Protein AF-A0A2W1AZE5-F1 (afdb_monomer)

Nearest PDB structures (foldseek):
  6ama-assembly1_B  TM=8.231E-01  e=5.735E-02  Streptomyces venezuelae
  4j2n-assembly1_A  TM=8.055E-01  e=1.053E-01  Pukovnikvirus pukovnik
  6ama-assembly1_A  TM=6.759E-01  e=4.497E-02  Streptomyces venezuelae
  2zhh-assembly1_A-2  TM=5.860E-01  e=6.476E-02  Escherichia coli K-12
  5i44-assembly4_I-2  TM=5.926E-01  e=9.328E-02  Bacillus subtilis subsp. subtilis str. 168

Structure (mmCIF, N/CA/C/O backbone):
data_AF-A0A2W1AZE5-F1
#
_entry.id   AF-A0A2W1AZE5-F1
#
loop_
_atom_site.group_PDB
_atom_site.id
_atom_site.type_symbol
_atom_site.label_atom_id
_atom_site.label_alt_id
_atom_site.label_comp_id
_atom_site.label_asym_id
_atom_site.label_entity_id
_atom_site.label_seq_id
_atom_site.pdbx_PDB_ins_code
_atom_site.Cartn_x
_atom_site.Cartn_y
_atom_site.Cartn_z
_atom_site.occupancy
_atom_site.B_iso_or_equiv
_atom_site.auth_seq_id
_atom_site.auth_comp_id
_atom_site.auth_asym_id
_atom_site.auth_atom_id
_atom_site.pdbx_PDB_model_num
ATOM 1 N N . MET A 1 1 ? -14.858 21.817 4.971 1.00 37.47 1 MET A N 1
ATOM 2 C CA . MET A 1 1 ? -14.541 20.404 4.684 1.00 37.47 1 MET A CA 1
ATOM 3 C C . MET A 1 1 ? -13.023 20.280 4.729 1.00 37.47 1 MET A C 1
ATOM 5 O O . MET A 1 1 ? -12.360 20.715 3.795 1.00 37.47 1 MET A O 1
ATOM 9 N N . MET A 1 2 ? -12.473 19.898 5.883 1.00 31.34 2 MET A N 1
ATOM 10 C CA . MET A 1 2 ? -11.023 19.866 6.124 1.00 31.34 2 MET A CA 1
ATOM 11 C C . MET A 1 2 ? -10.438 18.620 5.453 1.00 31.34 2 MET A C 1
ATOM 13 O O . MET A 1 2 ? -10.858 17.510 5.756 1.00 31.34 2 MET A O 1
ATOM 17 N N . ARG A 1 3 ? -9.512 18.811 4.508 1.00 40.53 3 ARG A N 1
ATOM 18 C CA . ARG A 1 3 ? -8.717 17.725 3.924 1.00 40.53 3 ARG A CA 1
ATOM 19 C C . ARG A 1 3 ? -7.562 17.445 4.881 1.00 40.53 3 ARG A C 1
ATOM 21 O O . ARG A 1 3 ? -6.666 18.274 4.989 1.00 40.53 3 ARG A O 1
ATOM 28 N N . ILE A 1 4 ? -7.641 16.327 5.589 1.00 44.69 4 ILE A N 1
ATOM 29 C CA . ILE A 1 4 ? -6.611 15.848 6.515 1.00 44.69 4 ILE A CA 1
ATOM 30 C C . ILE A 1 4 ? -5.375 15.459 5.689 1.00 44.69 4 ILE A C 1
ATOM 32 O O . ILE A 1 4 ? -5.495 14.778 4.668 1.00 44.69 4 ILE A O 1
ATOM 36 N N . SER A 1 5 ? -4.203 15.969 6.061 1.00 41.78 5 SER A N 1
ATOM 37 C CA . SER A 1 5 ? -2.951 15.811 5.316 1.00 41.78 5 SER A CA 1
ATOM 38 C C . SER A 1 5 ? -2.136 14.611 5.806 1.00 41.78 5 SER A C 1
ATOM 40 O O . SER A 1 5 ? -2.330 14.135 6.919 1.00 41.78 5 SER A O 1
ATOM 42 N N . ALA A 1 6 ? -1.165 14.152 5.002 1.00 45.78 6 ALA A N 1
ATOM 43 C CA . ALA A 1 6 ? -0.244 13.067 5.363 1.00 45.78 6 ALA A CA 1
ATOM 44 C C . ALA A 1 6 ? 0.491 13.288 6.711 1.00 45.78 6 ALA A C 1
ATOM 46 O O . ALA A 1 6 ? 0.887 12.322 7.357 1.00 45.78 6 ALA A O 1
ATOM 47 N N . ALA A 1 7 ? 0.654 14.548 7.127 1.00 42.38 7 ALA A N 1
ATOM 48 C CA . ALA A 1 7 ? 1.315 14.941 8.369 1.00 42.38 7 ALA A CA 1
ATOM 49 C C . ALA A 1 7 ? 0.388 14.890 9.600 1.00 42.38 7 ALA A C 1
ATOM 51 O O . ALA A 1 7 ? 0.869 14.732 10.717 1.00 42.38 7 ALA A O 1
ATOM 52 N N . ASP A 1 8 ? -0.934 14.948 9.413 1.00 44.53 8 ASP A N 1
ATOM 53 C CA . ASP A 1 8 ? -1.905 14.833 10.511 1.00 44.53 8 ASP A CA 1
ATOM 54 C C . ASP A 1 8 ? -2.044 13.375 11.012 1.00 44.53 8 ASP A C 1
ATOM 56 O O . ASP A 1 8 ? -2.606 13.132 12.079 1.00 44.53 8 ASP A O 1
ATOM 60 N N . PHE A 1 9 ? -1.492 12.396 10.275 1.00 53.16 9 PHE A N 1
ATOM 61 C CA . PHE A 1 9 ? -1.461 10.978 10.672 1.00 53.16 9 PHE A CA 1
ATOM 62 C C . PHE A 1 9 ? -0.422 10.653 11.743 1.00 53.16 9 PHE A C 1
ATOM 64 O O . PHE A 1 9 ? -0.518 9.587 12.347 1.00 53.16 9 PHE A O 1
ATOM 71 N N . GLU A 1 10 ? 0.556 11.529 11.987 1.00 48.69 10 GLU A N 1
ATOM 72 C CA . GLU A 1 10 ? 1.660 11.239 12.910 1.00 48.69 10 GLU A CA 1
ATOM 73 C C . GLU A 1 10 ? 1.397 11.678 14.365 1.00 48.69 10 GLU A C 1
ATOM 75 O O . GLU A 1 10 ? 2.219 11.387 15.230 1.00 48.69 10 GLU A O 1
ATOM 80 N N . MET A 1 11 ? 0.273 12.345 14.687 1.00 44.22 11 MET A N 1
ATOM 81 C CA . MET A 1 11 ? 0.114 13.014 15.998 1.00 44.22 11 MET A CA 1
ATOM 82 C C . MET A 1 11 ? -1.267 12.911 16.697 1.00 44.22 11 MET A C 1
ATOM 84 O O . MET A 1 11 ? -1.521 13.682 17.621 1.00 44.22 11 MET A O 1
ATOM 88 N N . GLY A 1 12 ? -2.158 11.967 16.347 1.00 56.84 12 GLY A N 1
ATOM 89 C CA . GLY A 1 12 ? -3.463 11.829 17.036 1.00 56.84 12 GLY A CA 1
ATOM 90 C C . GLY A 1 12 ? -4.153 10.458 16.937 1.00 56.84 12 GLY A C 1
ATOM 91 O O . GLY A 1 12 ? -3.625 9.529 16.331 1.00 56.84 12 GLY A O 1
ATOM 92 N N . ASN A 1 13 ? -5.362 10.345 17.508 1.00 59.66 13 ASN A N 1
ATOM 93 C CA . ASN A 1 13 ? -6.150 9.103 17.686 1.00 59.66 13 ASN A CA 1
ATOM 94 C C . ASN A 1 13 ? -6.390 8.311 16.380 1.00 59.66 13 ASN A C 1
ATOM 96 O O . ASN A 1 13 ? -6.516 7.089 16.393 1.00 59.66 13 ASN A O 1
ATOM 100 N N . VAL A 1 14 ? -6.388 8.990 15.228 1.00 65.38 14 VAL A N 1
ATOM 101 C CA . VAL A 1 14 ? -6.533 8.387 13.888 1.00 65.38 14 VAL A CA 1
ATOM 102 C C . VAL A 1 14 ? -5.310 7.544 13.491 1.00 65.38 14 VAL A C 1
ATOM 104 O O . VAL A 1 14 ? -5.453 6.527 12.813 1.00 65.38 14 VAL A O 1
ATOM 107 N N . GLY A 1 15 ? -4.108 7.928 13.933 1.00 70.75 15 GLY A N 1
ATOM 108 C CA . GLY A 1 15 ? -2.870 7.207 13.628 1.00 70.75 15 GLY A CA 1
ATOM 109 C C . GLY A 1 15 ? -2.859 5.792 14.211 1.00 70.75 15 GLY A C 1
ATOM 110 O O . GLY A 1 15 ? -2.538 4.838 13.502 1.00 70.75 15 GLY A O 1
ATOM 111 N N . TRP A 1 16 ? -3.301 5.645 15.463 1.00 76.75 16 TRP A N 1
ATOM 112 C CA . TRP A 1 16 ? -3.366 4.360 16.168 1.00 76.75 16 TRP A CA 1
ATOM 113 C C . TRP A 1 16 ? -4.348 3.384 15.520 1.00 76.75 16 TRP A C 1
ATOM 115 O O . TRP A 1 16 ? -4.008 2.227 15.283 1.00 76.75 16 TRP A O 1
ATOM 125 N N . VAL A 1 17 ? -5.540 3.861 15.153 1.00 81.75 17 VAL A N 1
ATOM 126 C CA . VAL A 1 17 ? -6.561 3.033 14.492 1.00 81.75 17 VAL A CA 1
ATOM 127 C C . VAL A 1 17 ? -6.097 2.586 13.100 1.00 81.75 17 VAL A C 1
ATOM 129 O O . VAL A 1 17 ? -6.278 1.428 12.725 1.00 81.75 17 VAL A O 1
ATOM 132 N N . HIS A 1 18 ? -5.441 3.471 12.339 1.00 80.25 18 HIS A N 1
ATOM 133 C CA . HIS A 1 18 ? -4.839 3.107 11.053 1.00 80.25 18 HIS A CA 1
ATOM 134 C C . HIS A 1 18 ? -3.751 2.052 11.207 1.00 80.25 18 HIS A C 1
ATOM 136 O O . HIS 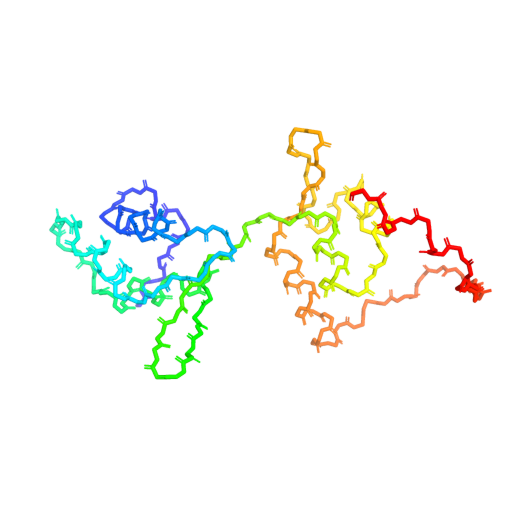A 1 18 ? -3.693 1.115 10.411 1.00 80.25 18 HIS A O 1
ATOM 142 N N . GLN A 1 19 ? -2.877 2.220 12.198 1.00 80.06 19 GLN A N 1
ATOM 143 C CA . GLN A 1 19 ? -1.798 1.280 12.446 1.00 80.06 19 GLN A CA 1
ATOM 144 C C . GLN A 1 19 ? -2.352 -0.096 12.821 1.00 80.06 19 GLN A C 1
ATOM 146 O O . GLN A 1 19 ? -1.963 -1.073 12.189 1.00 80.06 19 GLN A O 1
ATOM 151 N N . ALA A 1 20 ? -3.324 -0.160 13.734 1.00 83.81 20 ALA A N 1
ATOM 152 C CA . ALA A 1 20 ? -3.972 -1.410 14.126 1.00 83.81 20 ALA A CA 1
ATOM 153 C C . ALA A 1 20 ? -4.570 -2.163 12.923 1.00 83.81 20 ALA A C 1
ATOM 155 O O . ALA A 1 20 ? -4.367 -3.364 12.773 1.00 83.81 20 ALA A O 1
ATOM 156 N N . ILE A 1 21 ? -5.246 -1.457 12.009 1.00 85.75 21 ILE A N 1
ATOM 157 C CA . ILE A 1 21 ? -5.776 -2.060 10.776 1.00 85.75 21 ILE A CA 1
ATOM 158 C C . ILE A 1 21 ? -4.648 -2.524 9.842 1.00 85.75 21 ILE A C 1
ATOM 160 O O . ILE A 1 21 ? -4.696 -3.633 9.316 1.00 85.75 21 ILE A O 1
ATOM 164 N N . LEU A 1 22 ? -3.623 -1.697 9.615 1.00 82.81 22 LEU A N 1
ATOM 165 C CA . LEU A 1 22 ? -2.532 -2.015 8.685 1.00 82.81 22 LEU A CA 1
ATOM 166 C C . LEU A 1 22 ? -1.599 -3.124 9.184 1.00 82.81 22 LEU A C 1
ATOM 168 O O . LEU A 1 22 ? -0.916 -3.736 8.361 1.00 82.81 22 LEU A O 1
ATOM 172 N N . GLU A 1 23 ? -1.540 -3.362 10.493 1.00 84.56 23 GLU A N 1
ATOM 173 C CA . GLU A 1 23 ? -0.804 -4.476 11.099 1.00 84.56 23 GLU A CA 1
ATOM 174 C C . GLU A 1 23 ? -1.492 -5.822 10.858 1.00 84.56 23 GLU A C 1
ATOM 176 O O . GLU A 1 23 ? -0.808 -6.831 10.696 1.00 84.56 23 GLU A O 1
ATOM 181 N N . VAL A 1 24 ? -2.825 -5.832 10.771 1.00 84.38 24 VAL A N 1
ATOM 182 C CA . VAL A 1 24 ? -3.602 -7.054 10.521 1.00 84.38 24 VAL A CA 1
ATOM 183 C C . VAL A 1 24 ? -3.652 -7.416 9.037 1.00 84.38 24 VAL A C 1
ATOM 185 O O . VAL A 1 24 ? -3.881 -8.575 8.720 1.00 84.38 24 VAL A O 1
ATOM 188 N N . VAL A 1 25 ? -3.377 -6.479 8.118 1.00 80.44 25 VAL A N 1
ATOM 189 C CA . VAL A 1 25 ? -3.303 -6.770 6.674 1.00 80.44 25 VAL A CA 1
ATOM 190 C C . VAL A 1 25 ? -1.855 -7.025 6.246 1.00 80.44 25 VAL A C 1
ATOM 192 O O . VAL A 1 25 ? -1.097 -6.056 6.083 1.00 80.44 25 VAL A O 1
ATOM 195 N N . PRO A 1 26 ? -1.454 -8.287 5.992 1.00 73.38 26 PRO A N 1
ATOM 196 C CA . PRO A 1 26 ? -0.126 -8.579 5.479 1.00 73.38 26 PRO A CA 1
ATOM 197 C C . PRO A 1 26 ? 0.052 -7.960 4.091 1.00 73.38 26 PRO A C 1
ATOM 199 O O . PRO A 1 26 ? -0.904 -7.746 3.336 1.00 73.38 26 PRO A O 1
ATOM 202 N N . GLU A 1 27 ? 1.298 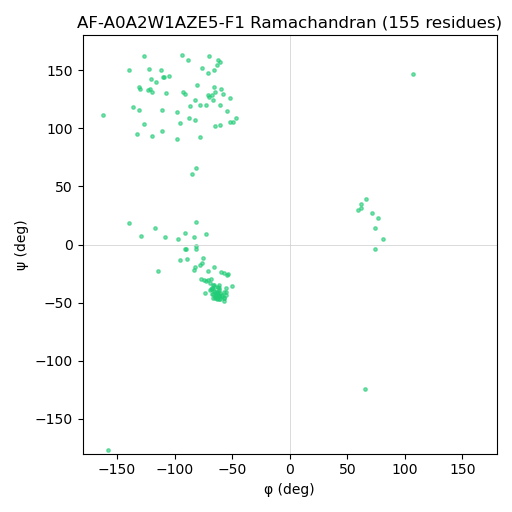-7.682 3.714 1.00 66.12 27 GLU A N 1
ATOM 203 C CA . GLU A 1 27 ? 1.579 -7.361 2.317 1.00 66.12 27 GLU A CA 1
ATOM 204 C C . GLU A 1 27 ? 1.290 -8.596 1.448 1.00 66.12 27 GLU A C 1
ATOM 206 O O . GLU A 1 27 ? 1.760 -9.686 1.746 1.00 66.12 27 GLU A O 1
ATOM 211 N N . GLU A 1 28 ? 0.537 -8.410 0.358 1.00 63.75 28 GLU A N 1
ATOM 212 C CA . GLU A 1 28 ? 0.169 -9.448 -0.632 1.00 63.75 28 GLU A CA 1
ATOM 213 C C . GLU A 1 28 ? -0.877 -10.485 -0.221 1.00 63.75 28 GLU A C 1
ATOM 215 O O . GLU A 1 28 ? -1.309 -11.257 -1.079 1.00 63.75 28 GLU A O 1
ATOM 220 N N . GLU A 1 29 ? -1.351 -10.466 1.019 1.00 76.62 29 GLU A N 1
ATOM 221 C CA . GLU A 1 29 ? -2.422 -11.355 1.462 1.00 76.62 29 GLU A CA 1
ATOM 222 C C . GLU A 1 29 ? -3.743 -10.597 1.596 1.00 76.62 29 GLU A C 1
ATOM 224 O O . GLU A 1 29 ? -3.788 -9.404 1.907 1.00 76.62 29 GLU A O 1
ATOM 229 N N . ALA A 1 30 ? -4.830 -11.296 1.279 1.00 82.31 30 ALA A N 1
ATOM 230 C CA . ALA A 1 30 ? -6.176 -10.769 1.399 1.00 82.31 30 ALA A CA 1
ATOM 231 C C . ALA A 1 30 ? -6.729 -11.111 2.781 1.00 82.31 30 ALA A C 1
ATOM 233 O O . ALA A 1 30 ? -6.720 -12.275 3.173 1.00 82.31 30 ALA A O 1
ATOM 234 N N . VAL A 1 31 ? -7.251 -10.103 3.469 1.00 88.38 31 VAL A N 1
ATOM 235 C CA . VAL A 1 31 ? -7.839 -10.228 4.806 1.00 88.38 31 VAL A CA 1
ATOM 236 C C . VAL A 1 31 ? -9.320 -9.886 4.747 1.00 88.38 31 VAL A C 1
ATOM 238 O O . VAL A 1 31 ? -9.716 -8.977 4.015 1.00 88.38 31 VAL A O 1
ATOM 241 N N . ASP A 1 32 ? -10.147 -10.630 5.477 1.00 90.25 32 ASP A N 1
ATOM 242 C CA . ASP A 1 32 ? -11.591 -10.386 5.530 1.00 90.25 32 ASP A CA 1
ATOM 243 C C . ASP A 1 32 ? -11.912 -9.105 6.320 1.00 90.25 32 ASP A C 1
ATOM 245 O O . ASP A 1 32 ? -11.243 -8.766 7.299 1.00 90.25 32 ASP A O 1
ATOM 249 N N . GLU A 1 33 ? -12.978 -8.404 5.931 1.00 89.69 33 GLU A N 1
ATOM 250 C CA . GLU A 1 33 ? -13.510 -7.262 6.680 1.00 89.69 33 GLU A CA 1
ATOM 251 C C . GLU A 1 33 ? -13.714 -7.562 8.174 1.00 89.69 33 GLU A C 1
ATOM 253 O O . GLU A 1 33 ? -13.467 -6.692 9.006 1.00 89.69 33 GLU A O 1
ATOM 258 N N . SER A 1 34 ? -14.119 -8.782 8.546 1.00 90.50 34 SER A N 1
ATOM 259 C CA . SER A 1 34 ? -14.330 -9.150 9.952 1.00 90.50 34 SER A CA 1
ATOM 260 C C . SER A 1 34 ? -13.059 -9.051 10.798 1.00 90.50 34 SER A C 1
ATOM 262 O O . SER A 1 34 ? -13.120 -8.690 11.975 1.00 90.50 34 SER A O 1
ATOM 264 N N . GLU A 1 35 ? -11.903 -9.355 10.205 1.00 90.12 35 GLU A N 1
ATOM 265 C CA . GLU A 1 35 ? -10.606 -9.256 10.882 1.00 90.12 35 GLU A CA 1
ATOM 266 C C . GLU A 1 35 ? -10.196 -7.791 11.043 1.00 90.12 35 GLU A C 1
ATOM 268 O O . GLU A 1 35 ? -9.781 -7.378 12.127 1.00 90.12 35 GLU A O 1
ATOM 273 N N . LEU A 1 36 ? -10.420 -6.971 10.010 1.00 91.00 36 LEU A N 1
ATOM 274 C CA . LEU A 1 36 ? -10.202 -5.527 10.098 1.00 91.00 36 LEU A CA 1
ATOM 275 C C . LEU A 1 36 ? -11.102 -4.855 11.129 1.00 91.00 36 LEU A C 1
ATOM 277 O O . LEU A 1 36 ? -10.657 -3.977 11.865 1.00 91.00 36 LEU A O 1
ATOM 281 N N . ARG A 1 37 ? -12.367 -5.270 11.187 1.00 92.00 37 ARG A N 1
ATOM 282 C CA . ARG A 1 37 ? -13.343 -4.750 12.141 1.00 92.00 37 ARG A CA 1
ATOM 283 C C . ARG A 1 37 ? -12.945 -5.102 13.570 1.00 92.00 37 ARG A C 1
ATOM 285 O O . ARG A 1 37 ? -12.987 -4.238 14.436 1.00 92.00 37 ARG A O 1
ATOM 292 N N . SER A 1 38 ? -12.453 -6.321 13.786 1.00 92.19 38 SER A N 1
ATOM 293 C CA . SER A 1 38 ? -11.911 -6.744 15.081 1.00 92.19 38 SER A CA 1
ATOM 294 C C . SER A 1 38 ? -10.683 -5.912 15.484 1.00 92.19 38 SER A C 1
ATOM 296 O O . SER A 1 38 ? -10.587 -5.462 16.625 1.00 92.19 38 SER A O 1
ATOM 298 N N . ALA A 1 39 ? -9.771 -5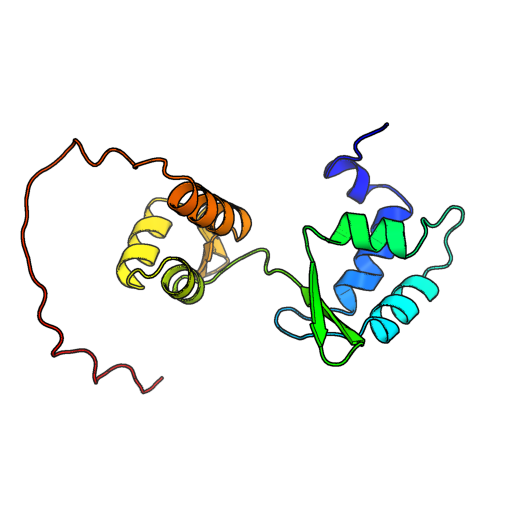.634 14.544 1.00 88.69 39 ALA A N 1
ATOM 299 C CA . ALA A 1 39 ? -8.618 -4.760 14.779 1.00 88.69 39 ALA A CA 1
ATOM 300 C C . ALA A 1 39 ? -9.050 -3.329 15.142 1.00 88.69 39 ALA A C 1
ATOM 302 O O . ALA A 1 39 ? -8.583 -2.763 16.129 1.00 88.69 39 ALA A O 1
ATOM 303 N N . TYR A 1 40 ? -9.996 -2.768 14.388 1.00 90.12 40 TYR A N 1
ATOM 304 C CA . TYR A 1 40 ? -10.590 -1.458 14.653 1.00 90.12 40 TYR A CA 1
ATOM 305 C C . TYR A 1 40 ? -11.261 -1.378 16.032 1.00 90.12 40 TYR A C 1
ATOM 307 O O . TYR A 1 40 ? -11.109 -0.382 16.741 1.00 90.12 40 TYR A O 1
ATOM 315 N N . GLU A 1 41 ? -12.016 -2.404 16.424 1.00 91.12 41 GLU A N 1
ATOM 316 C CA . GLU A 1 41 ? -12.721 -2.459 17.709 1.00 91.12 41 GLU A CA 1
ATOM 317 C C . GLU A 1 41 ? -11.762 -2.566 18.896 1.00 91.12 41 GLU A C 1
ATOM 319 O O . GLU A 1 41 ? -12.062 -2.023 19.954 1.00 91.12 41 GLU A O 1
ATOM 324 N N . SER A 1 42 ? -10.591 -3.183 18.706 1.00 89.06 42 SER A N 1
ATOM 325 C CA . SER A 1 42 ? -9.580 -3.334 19.761 1.00 89.06 42 SER A CA 1
ATOM 326 C C . SER A 1 42 ? -8.954 -2.013 20.233 1.00 89.06 42 SER A C 1
ATOM 328 O O . SER A 1 42 ? -8.393 -1.957 21.326 1.00 89.06 42 SER A O 1
ATOM 330 N N . VAL A 1 43 ? -9.060 -0.949 19.429 1.00 86.00 43 VAL A N 1
ATOM 331 C CA . VAL A 1 43 ? -8.565 0.387 19.772 1.00 86.00 43 VAL A CA 1
ATOM 332 C C . VAL A 1 43 ? -9.645 1.154 20.536 1.00 86.00 43 VAL A C 1
ATOM 334 O O . VAL A 1 43 ? -10.663 1.552 19.956 1.00 86.00 43 VAL A O 1
ATOM 337 N N . ASP A 1 44 ? -9.414 1.355 21.832 1.00 82.69 44 ASP A N 1
ATOM 338 C CA . ASP A 1 44 ? -10.280 2.121 22.731 1.00 82.69 44 ASP A CA 1
ATOM 339 C C . ASP A 1 44 ? -9.738 3.547 22.889 1.00 82.69 44 ASP A C 1
ATOM 341 O O . ASP A 1 44 ? -8.870 3.815 23.715 1.00 82.69 44 ASP A O 1
ATOM 345 N N . GLU A 1 45 ? -10.210 4.449 22.027 1.00 78.62 45 GLU A N 1
ATOM 346 C CA . GLU A 1 45 ? -9.770 5.844 21.966 1.00 78.62 45 GLU A CA 1
ATOM 347 C C . GLU A 1 45 ? -10.977 6.784 21.957 1.00 78.62 45 GLU A C 1
ATOM 349 O O . GLU A 1 45 ? -11.939 6.603 21.197 1.00 78.62 45 GLU A O 1
ATOM 354 N N . GLU A 1 46 ? -10.915 7.831 22.777 1.00 76.62 46 GLU A N 1
ATOM 355 C CA . GLU A 1 46 ? -11.969 8.839 22.848 1.00 76.62 46 GLU A CA 1
ATOM 356 C C . GLU A 1 46 ? -12.025 9.627 21.526 1.00 76.62 46 GLU A C 1
ATOM 358 O O . GLU A 1 46 ? -11.025 10.162 21.048 1.00 76.62 46 GLU A O 1
ATOM 363 N N . GLY A 1 47 ? -13.196 9.672 20.882 1.00 76.38 47 GLY A N 1
ATOM 364 C CA . GLY A 1 47 ? -13.349 10.319 19.573 1.00 76.38 47 GLY A CA 1
ATOM 365 C C . GLY A 1 47 ? -12.819 9.506 18.382 1.00 76.38 47 GLY A C 1
ATOM 366 O O . GLY A 1 47 ? -12.522 10.093 17.340 1.00 76.38 47 GLY A O 1
ATOM 367 N N . LYS A 1 48 ? -12.703 8.174 18.512 1.00 83.88 48 LYS A N 1
ATOM 368 C CA . LYS A 1 48 ? -12.404 7.265 17.392 1.00 83.88 48 LYS A CA 1
ATOM 369 C C . LYS A 1 48 ? -13.375 7.498 16.208 1.00 83.88 48 LYS A C 1
ATOM 371 O O . LYS A 1 48 ? -14.588 7.427 16.423 1.00 83.88 48 LYS A O 1
ATOM 376 N N . PRO A 1 49 ? -12.881 7.737 14.973 1.00 83.94 49 PRO A N 1
ATOM 377 C CA . PRO A 1 49 ? -13.734 7.838 13.782 1.00 83.94 49 PRO A CA 1
ATOM 378 C C . PRO A 1 49 ? -14.472 6.526 13.516 1.00 83.94 49 PRO A C 1
ATOM 380 O O . PRO A 1 49 ? -14.013 5.471 13.953 1.00 83.94 49 PRO A O 1
ATOM 383 N N . SER A 1 50 ? -15.578 6.556 12.776 1.00 89.38 50 SER A N 1
ATOM 384 C CA . SER A 1 50 ? -16.282 5.330 12.373 1.00 89.38 50 SER A CA 1
ATOM 385 C C . SER A 1 50 ? -15.392 4.410 11.529 1.00 89.38 50 SER A C 1
ATOM 387 O O . SER A 1 50 ? -14.427 4.850 10.897 1.00 89.38 50 SER A O 1
ATOM 389 N N . PHE A 1 51 ? -15.714 3.114 11.509 1.00 89.38 51 PHE A N 1
ATOM 390 C CA . PHE A 1 51 ? -14.983 2.146 10.690 1.00 89.38 51 PHE A CA 1
ATOM 391 C C . PHE A 1 51 ? -15.001 2.554 9.212 1.00 89.38 51 PHE A C 1
ATOM 393 O O . PHE A 1 51 ? -13.976 2.507 8.538 1.00 89.38 51 PHE A O 1
ATOM 400 N N . GLU A 1 52 ? -16.144 3.029 8.725 1.00 90.19 52 GLU A N 1
ATOM 401 C CA . GLU A 1 52 ? -16.339 3.459 7.346 1.00 90.19 52 GLU A CA 1
ATOM 402 C C . GLU A 1 52 ? -15.461 4.672 6.994 1.00 90.19 52 GLU A C 1
ATOM 404 O O . GLU A 1 52 ? -14.813 4.660 5.949 1.00 90.19 52 GLU A O 1
ATOM 409 N N . GLU A 1 53 ? -15.358 5.670 7.880 1.00 85.81 53 GLU A N 1
ATOM 410 C CA . GLU A 1 53 ? -14.460 6.824 7.695 1.00 85.81 53 GLU A CA 1
ATOM 411 C C . GLU A 1 53 ? -12.986 6.398 7.651 1.00 85.81 53 GLU A C 1
ATOM 413 O O . GLU A 1 53 ? -12.210 6.889 6.827 1.00 85.81 53 GLU A O 1
ATOM 418 N N . VAL A 1 54 ? -12.593 5.451 8.508 1.00 87.00 54 VAL A N 1
ATOM 419 C CA . VAL A 1 54 ? -11.233 4.901 8.508 1.00 87.00 54 VAL A CA 1
ATOM 420 C C . VAL A 1 54 ? -10.945 4.150 7.207 1.00 87.00 54 VAL A C 1
ATOM 422 O O . VAL A 1 54 ? -9.893 4.346 6.597 1.00 87.00 54 VAL A O 1
ATOM 425 N N . MET A 1 55 ? -11.873 3.315 6.742 1.00 88.38 55 MET A N 1
ATOM 426 C CA . MET A 1 55 ? -11.701 2.546 5.508 1.00 88.38 55 MET A CA 1
ATOM 427 C C . MET A 1 55 ? -11.700 3.434 4.259 1.00 88.38 55 MET A C 1
ATOM 429 O O . MET A 1 55 ? -10.883 3.213 3.361 1.00 88.38 55 MET A O 1
ATOM 433 N N . GLU A 1 56 ? -12.532 4.479 4.217 1.00 85.06 56 GLU A N 1
ATOM 434 C CA . GLU A 1 56 ? -12.483 5.511 3.174 1.00 85.06 56 GLU A CA 1
ATOM 435 C C . GLU A 1 56 ? -11.092 6.150 3.128 1.00 85.06 56 GLU A C 1
ATOM 437 O O . GLU A 1 56 ? -10.473 6.252 2.062 1.00 85.06 56 GLU A O 1
ATOM 442 N N . HIS A 1 57 ? -10.554 6.496 4.295 1.00 82.50 57 HIS A N 1
ATOM 443 C CA . HIS A 1 57 ? -9.229 7.080 4.403 1.00 82.50 57 HIS A CA 1
ATOM 444 C C . HIS A 1 57 ? -8.109 6.100 3.995 1.00 82.50 57 HIS A C 1
ATOM 446 O O . HIS A 1 57 ? -7.101 6.484 3.390 1.00 82.50 57 HIS A O 1
ATOM 452 N N . LEU A 1 58 ? -8.278 4.809 4.282 1.00 84.88 58 LEU A N 1
ATOM 453 C CA . LEU A 1 58 ? -7.335 3.754 3.914 1.00 84.88 58 LEU A CA 1
ATOM 454 C C . LEU A 1 58 ? -7.481 3.268 2.466 1.00 84.88 58 LEU A C 1
ATOM 456 O O . LEU A 1 58 ? -6.632 2.499 2.018 1.00 84.88 58 LEU A O 1
ATOM 460 N N . SER A 1 59 ? -8.454 3.744 1.686 1.00 83.12 59 SER A N 1
ATOM 461 C CA . SER A 1 59 ? -8.665 3.348 0.277 1.00 83.12 59 SER A CA 1
ATOM 462 C C . SER A 1 59 ? -7.448 3.576 -0.642 1.00 83.12 59 SER A C 1
ATOM 464 O O . SER A 1 59 ? -7.269 2.901 -1.663 1.00 83.12 59 SER A O 1
ATOM 466 N N . GLY A 1 60 ? -6.561 4.507 -0.274 1.00 76.56 60 GLY A N 1
ATOM 467 C CA . GLY A 1 60 ? -5.283 4.739 -0.952 1.00 76.56 60 GLY A CA 1
ATOM 468 C C . GLY A 1 60 ? -4.187 3.724 -0.603 1.00 76.56 60 GLY A C 1
ATOM 469 O O . GLY A 1 60 ? -3.212 3.612 -1.345 1.00 76.56 60 GLY A O 1
ATOM 470 N N . ARG A 1 61 ? -4.342 2.981 0.499 1.00 79.62 61 ARG A N 1
ATOM 471 C CA . ARG A 1 61 ? -3.380 2.008 1.051 1.00 79.62 61 ARG A CA 1
ATOM 472 C C . ARG A 1 61 ? -3.889 0.571 1.012 1.00 79.62 61 ARG A C 1
ATOM 474 O O . ARG A 1 61 ? -3.076 -0.346 1.003 1.00 79.62 61 ARG A O 1
ATOM 481 N N . LEU A 1 62 ? -5.198 0.370 0.957 1.00 85.94 62 LEU A N 1
ATOM 482 C CA . LEU A 1 62 ? -5.851 -0.925 0.838 1.00 85.94 62 LEU A CA 1
ATOM 483 C C . LEU A 1 62 ? -6.526 -1.040 -0.533 1.00 85.94 62 LEU A C 1
ATOM 485 O O . LEU A 1 62 ? -6.907 -0.053 -1.163 1.00 85.94 62 LEU A O 1
ATOM 489 N N . ILE A 1 63 ? -6.626 -2.259 -1.040 1.00 85.62 63 ILE A N 1
ATOM 490 C CA . ILE A 1 63 ? -7.433 -2.599 -2.209 1.00 85.62 63 ILE A CA 1
ATOM 491 C C . ILE A 1 63 ? -8.590 -3.440 -1.701 1.00 85.62 63 ILE A C 1
ATOM 493 O O . ILE A 1 63 ? -8.364 -4.545 -1.219 1.00 85.62 63 ILE A O 1
ATOM 497 N N . GLU A 1 64 ? -9.804 -2.925 -1.847 1.00 88.94 64 GLU A N 1
ATOM 498 C CA . GLU A 1 64 ? -11.030 -3.666 -1.570 1.00 88.94 64 GLU A CA 1
ATOM 499 C C . GLU A 1 64 ? -11.387 -4.585 -2.747 1.00 88.94 64 GLU A C 1
ATOM 501 O O . GLU A 1 64 ? -11.299 -4.208 -3.924 1.00 88.94 64 GLU A O 1
ATOM 506 N N . ARG A 1 65 ? -11.795 -5.813 -2.432 1.00 85.75 65 ARG A N 1
ATOM 507 C CA . ARG A 1 65 ? -12.286 -6.816 -3.375 1.00 85.75 65 ARG A CA 1
ATOM 508 C C . ARG A 1 65 ? -13.525 -7.486 -2.805 1.00 85.75 65 ARG A C 1
ATOM 510 O O . ARG A 1 65 ? -13.442 -8.173 -1.795 1.00 85.75 65 ARG A O 1
ATOM 517 N N . ASN A 1 66 ? -14.652 -7.356 -3.499 1.00 89.75 66 ASN A N 1
ATOM 518 C CA . ASN A 1 66 ? -15.845 -8.126 -3.176 1.00 89.75 66 ASN A CA 1
ATOM 519 C C . ASN A 1 66 ? -15.802 -9.484 -3.895 1.00 89.75 66 ASN A C 1
ATOM 521 O O . ASN A 1 66 ? -15.743 -9.537 -5.126 1.00 89.75 66 ASN A O 1
ATOM 525 N N . ILE A 1 67 ? -15.802 -10.578 -3.132 1.00 86.94 67 ILE A N 1
ATOM 526 C CA . ILE A 1 67 ? -15.790 -11.950 -3.651 1.00 86.94 67 ILE A CA 1
ATOM 527 C C . ILE A 1 67 ? -16.883 -12.734 -2.928 1.00 86.94 67 ILE A C 1
ATOM 529 O O . ILE A 1 67 ? -16.834 -12.919 -1.715 1.00 86.94 67 ILE A O 1
ATOM 533 N N . GLY A 1 68 ? -17.894 -13.193 -3.671 1.00 86.81 68 GLY A N 1
ATOM 534 C CA . GLY A 1 68 ? -18.985 -13.991 -3.102 1.00 86.81 68 GLY A CA 1
ATOM 535 C C . GLY A 1 68 ? -19.803 -13.257 -2.031 1.00 86.81 68 GLY A C 1
ATOM 536 O O . GLY A 1 68 ? -20.281 -13.896 -1.100 1.00 86.81 68 GLY A O 1
ATOM 537 N N . GLY A 1 69 ? -19.935 -11.928 -2.134 1.00 88.50 69 GLY A N 1
ATOM 538 C CA . GLY A 1 69 ? -20.666 -11.106 -1.164 1.00 88.50 69 GLY A CA 1
ATOM 539 C C . GLY A 1 69 ? -19.882 -10.756 0.103 1.00 88.50 69 GLY A C 1
ATOM 540 O O . GLY A 1 69 ? -20.444 -10.124 0.991 1.00 88.50 69 GLY A O 1
ATOM 541 N N . ARG A 1 70 ? -18.601 -11.134 0.188 1.00 86.88 70 ARG A N 1
ATOM 542 C CA . ARG A 1 70 ? -17.689 -10.759 1.277 1.00 86.88 70 ARG A CA 1
ATOM 543 C C . ARG A 1 70 ? -16.642 -9.779 0.773 1.00 86.88 70 ARG A C 1
ATOM 545 O O . ARG A 1 70 ? -16.183 -9.903 -0.366 1.00 86.88 70 ARG A O 1
ATOM 552 N N . ASN A 1 71 ? -16.265 -8.833 1.623 1.00 89.25 71 ASN A N 1
ATOM 553 C CA . ASN A 1 71 ? -15.217 -7.867 1.329 1.00 89.25 71 ASN A CA 1
ATOM 554 C C . ASN A 1 71 ? -13.871 -8.376 1.841 1.00 89.25 71 ASN A C 1
ATOM 556 O O . ASN A 1 71 ? -13.740 -8.801 2.988 1.00 89.25 71 ASN A O 1
ATOM 560 N N . PHE A 1 72 ? -12.878 -8.306 0.965 1.00 88.12 72 PHE A N 1
ATOM 561 C CA . PHE A 1 72 ? -11.491 -8.627 1.248 1.00 88.12 72 PHE A CA 1
ATOM 562 C C . PHE A 1 72 ? -10.623 -7.407 0.989 1.00 88.12 72 PHE A C 1
ATOM 564 O O . PHE A 1 72 ? -10.832 -6.684 0.012 1.00 88.12 72 PHE A O 1
ATOM 571 N N . TYR A 1 73 ? -9.611 -7.218 1.821 1.00 88.31 73 TYR A N 1
ATOM 572 C CA . TYR A 1 73 ? -8.705 -6.087 1.741 1.00 88.31 73 TYR A CA 1
ATOM 573 C C . TYR A 1 73 ? -7.272 -6.571 1.599 1.00 88.31 73 TYR A C 1
ATOM 575 O O . TYR A 1 73 ? -6.827 -7.458 2.320 1.00 88.31 73 TYR A O 1
ATOM 583 N N . ILE A 1 74 ? -6.554 -5.982 0.647 1.00 85.75 74 ILE A N 1
ATOM 584 C CA . ILE A 1 74 ? -5.145 -6.285 0.383 1.00 85.75 74 ILE A CA 1
ATOM 585 C C . ILE A 1 74 ? -4.339 -5.009 0.572 1.00 85.75 74 ILE A C 1
ATOM 587 O O . ILE A 1 74 ? -4.676 -3.968 -0.004 1.00 85.75 74 ILE A O 1
ATOM 591 N N . ARG A 1 75 ? -3.243 -5.078 1.330 1.00 84.06 75 ARG A N 1
ATOM 592 C CA . ARG A 1 75 ? -2.356 -3.930 1.514 1.00 84.06 75 ARG A CA 1
ATOM 593 C C . ARG A 1 75 ? -1.591 -3.633 0.229 1.00 84.06 75 ARG A C 1
ATOM 595 O O . ARG A 1 75 ? -0.946 -4.497 -0.363 1.00 84.06 75 ARG A O 1
ATOM 602 N N . ARG A 1 76 ? -1.639 -2.376 -0.208 1.00 80.44 76 ARG A N 1
ATOM 603 C CA . ARG A 1 76 ? -0.810 -1.885 -1.306 1.00 80.44 76 ARG A CA 1
ATOM 604 C C . ARG A 1 76 ? 0.631 -1.817 -0.830 1.00 80.44 76 ARG A C 1
ATOM 606 O O . ARG A 1 76 ? 0.933 -1.162 0.166 1.00 80.44 76 ARG A O 1
ATOM 613 N N . LYS A 1 77 ? 1.525 -2.445 -1.589 1.00 79.19 77 LYS A N 1
ATOM 614 C CA . LYS A 1 77 ? 2.962 -2.271 -1.392 1.00 79.19 77 LYS A CA 1
ATOM 615 C C . LYS A 1 77 ? 3.334 -0.808 -1.573 1.00 79.19 77 LYS A C 1
ATOM 617 O O . LYS A 1 77 ? 2.946 -0.203 -2.569 1.00 79.19 77 LYS A O 1
ATOM 622 N N . ALA A 1 78 ? 4.130 -0.278 -0.652 1.00 80.75 78 ALA A N 1
ATOM 623 C CA . ALA A 1 78 ? 4.756 1.032 -0.818 1.00 80.75 78 ALA A CA 1
ATOM 624 C C . ALA A 1 78 ? 5.916 0.975 -1.828 1.00 80.75 78 ALA A C 1
ATOM 626 O O . ALA A 1 78 ? 6.158 1.932 -2.562 1.00 80.75 78 ALA A O 1
ATOM 627 N N . TRP A 1 79 ? 6.593 -0.175 -1.909 1.00 86.88 79 TRP A N 1
ATOM 628 C CA . TRP A 1 79 ? 7.783 -0.376 -2.727 1.00 86.88 79 TRP A CA 1
ATOM 629 C C . TRP A 1 79 ? 7.677 -1.641 -3.571 1.00 86.88 79 TRP A C 1
ATOM 631 O O . TRP A 1 79 ? 7.302 -2.704 -3.085 1.00 86.88 79 TRP A O 1
ATOM 641 N N . LEU A 1 80 ? 8.053 -1.533 -4.840 1.00 88.31 80 LEU A N 1
ATOM 642 C CA . LEU A 1 80 ? 8.034 -2.627 -5.803 1.00 88.31 80 LEU A CA 1
ATOM 643 C C . LEU A 1 80 ? 9.456 -3.052 -6.153 1.00 88.31 80 LEU A C 1
ATOM 645 O O . LEU A 1 80 ? 10.369 -2.233 -6.253 1.00 88.31 80 LEU A O 1
ATOM 649 N N . SER A 1 81 ? 9.656 -4.348 -6.363 1.00 91.25 81 SER A N 1
ATOM 650 C CA . SER A 1 81 ? 10.856 -4.878 -7.007 1.00 91.25 81 SER A CA 1
ATOM 651 C C . SER A 1 81 ? 10.900 -4.523 -8.494 1.00 91.25 81 SER A C 1
ATOM 653 O O . SER A 1 81 ? 9.880 -4.251 -9.130 1.00 91.25 81 SER A O 1
ATOM 655 N N . SER A 1 82 ? 12.092 -4.628 -9.084 1.00 92.12 82 SER A N 1
ATOM 656 C CA . SER A 1 82 ? 12.267 -4.478 -10.535 1.00 92.12 82 SER A CA 1
ATOM 657 C C . SER A 1 82 ? 11.365 -5.436 -11.337 1.00 92.12 82 SER A C 1
ATOM 659 O O . SER A 1 82 ? 10.825 -5.051 -12.371 1.00 92.12 82 SER A O 1
ATOM 661 N N . GLY A 1 83 ? 11.164 -6.670 -10.854 1.00 91.00 83 GLY A N 1
ATOM 662 C CA . GLY A 1 83 ? 10.316 -7.668 -11.516 1.00 91.00 83 GLY A CA 1
ATOM 663 C C . GLY A 1 83 ? 8.827 -7.327 -11.472 1.00 91.00 83 GLY A C 1
ATOM 664 O O . GLY A 1 83 ? 8.122 -7.502 -12.463 1.00 91.00 83 GLY A O 1
ATOM 665 N N . GLU A 1 84 ? 8.344 -6.787 -10.356 1.00 89.81 84 GLU A N 1
ATOM 666 C CA . GLU A 1 84 ? 6.954 -6.332 -10.240 1.00 89.81 84 GLU A CA 1
ATOM 667 C C . GLU A 1 84 ? 6.673 -5.139 -11.153 1.00 89.81 84 GLU A C 1
ATOM 669 O O . GLU A 1 84 ? 5.653 -5.117 -11.841 1.00 89.81 84 GLU A O 1
ATOM 674 N N . VAL A 1 85 ? 7.599 -4.178 -11.217 1.00 91.56 85 VAL A N 1
ATOM 675 C CA . VAL A 1 85 ? 7.490 -3.033 -12.131 1.00 91.56 85 VAL A CA 1
ATOM 676 C C . VAL A 1 85 ? 7.512 -3.494 -13.588 1.00 91.56 85 VAL A C 1
ATOM 678 O O . VAL A 1 85 ? 6.682 -3.045 -14.376 1.00 91.56 85 VAL A O 1
ATOM 681 N N . ALA A 1 86 ? 8.393 -4.434 -13.941 1.00 92.56 86 ALA A N 1
ATOM 682 C CA . ALA A 1 86 ? 8.473 -5.002 -15.287 1.00 92.56 86 ALA A CA 1
ATOM 683 C C . ALA A 1 86 ? 7.136 -5.626 -15.716 1.00 92.56 86 ALA A C 1
ATOM 685 O O . ALA A 1 86 ? 6.598 -5.281 -16.772 1.00 92.56 86 ALA A O 1
ATOM 686 N N . LYS A 1 87 ? 6.545 -6.460 -14.847 1.00 89.69 87 LYS A N 1
ATOM 687 C CA . LYS A 1 87 ? 5.228 -7.074 -15.073 1.00 89.69 87 LYS A CA 1
ATOM 688 C C . LYS A 1 87 ? 4.116 -6.031 -15.207 1.00 89.69 87 LYS A C 1
ATOM 690 O O . LYS A 1 87 ? 3.301 -6.135 -16.118 1.00 89.69 87 LYS A O 1
ATOM 695 N N . ARG A 1 88 ? 4.083 -5.012 -14.339 1.00 87.81 88 ARG A N 1
ATOM 696 C CA . ARG A 1 88 ? 3.042 -3.964 -14.377 1.00 87.81 88 ARG A CA 1
ATOM 697 C C . ARG A 1 88 ? 3.124 -3.079 -15.616 1.00 87.81 88 ARG A C 1
ATOM 699 O O . ARG A 1 88 ? 2.092 -2.689 -16.155 1.00 87.81 88 ARG A O 1
ATOM 706 N N . LEU A 1 89 ? 4.335 -2.748 -16.059 1.00 87.56 89 LEU A N 1
ATOM 707 C CA . LEU A 1 89 ? 4.557 -1.846 -17.191 1.00 87.56 89 LEU A CA 1
ATOM 708 C C . LEU A 1 89 ? 4.611 -2.565 -18.546 1.00 87.56 89 LEU A C 1
ATOM 710 O O . LEU A 1 89 ? 4.549 -1.894 -19.583 1.00 87.56 89 LEU A O 1
ATOM 714 N N . GLY A 1 90 ? 4.705 -3.899 -18.542 1.00 89.62 90 GLY A N 1
ATOM 715 C CA . GLY A 1 90 ? 4.856 -4.713 -19.747 1.00 89.62 90 GLY A CA 1
ATOM 716 C C . GLY A 1 90 ? 6.191 -4.464 -20.449 1.00 89.62 90 GLY A C 1
ATOM 717 O O . GLY A 1 90 ? 6.230 -4.351 -21.670 1.00 89.62 90 GLY A O 1
ATOM 718 N N . VAL A 1 91 ? 7.271 -4.296 -19.681 1.00 92.00 91 VAL A N 1
ATOM 719 C CA . VAL A 1 91 ? 8.630 -4.044 -20.195 1.00 92.00 91 VAL A CA 1
ATOM 720 C C . VAL A 1 91 ? 9.616 -5.048 -19.607 1.00 92.00 91 VAL A C 1
ATOM 722 O O . VAL A 1 91 ? 9.336 -5.677 -18.589 1.00 92.00 91 VAL A O 1
ATOM 725 N N . SER A 1 92 ? 10.790 -5.191 -20.225 1.00 92.56 92 SER A N 1
ATOM 726 C CA . SER A 1 92 ? 11.806 -6.130 -19.740 1.00 92.56 92 SER A CA 1
ATOM 727 C C . SER A 1 92 ? 12.362 -5.733 -18.363 1.00 92.56 92 SER A C 1
ATOM 729 O O . SER A 1 92 ? 12.491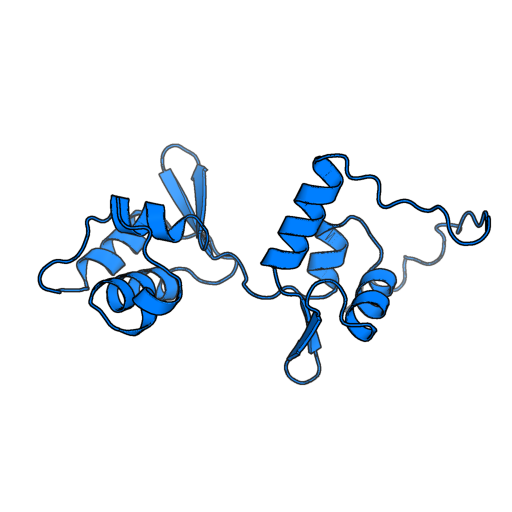 -4.546 -18.043 1.00 92.56 92 SER A O 1
ATOM 731 N N . LEU A 1 93 ? 12.782 -6.728 -17.573 1.00 93.31 93 LEU A N 1
ATOM 732 C CA . LEU A 1 93 ? 13.459 -6.508 -16.289 1.00 93.31 93 LEU A CA 1
ATOM 733 C C . LEU A 1 93 ? 14.706 -5.623 -16.446 1.00 93.31 93 LEU A C 1
ATOM 735 O O . LEU A 1 93 ? 14.935 -4.718 -15.645 1.00 93.31 93 LEU A O 1
ATOM 739 N N . ARG A 1 94 ? 15.477 -5.845 -17.517 1.00 91.44 94 ARG A N 1
ATOM 740 C CA . ARG A 1 94 ? 16.677 -5.066 -17.846 1.00 91.44 94 ARG A CA 1
ATOM 741 C C . ARG A 1 94 ? 16.355 -3.587 -18.061 1.00 91.44 94 ARG A C 1
ATOM 743 O O . ARG A 1 94 ? 17.094 -2.726 -17.589 1.00 91.44 94 ARG A O 1
ATOM 750 N N . THR A 1 95 ? 15.251 -3.286 -18.745 1.00 92.94 95 THR A N 1
ATOM 751 C CA . THR A 1 95 ? 14.781 -1.909 -18.956 1.00 92.94 95 THR A CA 1
ATOM 752 C C . THR A 1 95 ? 14.490 -1.225 -17.623 1.00 92.94 95 THR A C 1
ATOM 754 O O . THR A 1 95 ? 14.963 -0.115 -17.388 1.00 92.94 95 THR A O 1
ATOM 757 N N . VAL A 1 96 ? 13.778 -1.907 -16.723 1.00 92.81 96 VAL A N 1
ATOM 758 C CA . VAL A 1 96 ? 13.456 -1.377 -15.391 1.00 92.81 96 VAL A CA 1
ATOM 759 C C . VAL A 1 96 ? 14.714 -1.143 -14.556 1.00 92.81 96 VAL A C 1
ATOM 761 O O . VAL A 1 96 ? 14.850 -0.094 -13.933 1.00 92.81 96 VAL A O 1
ATOM 764 N N . GLN A 1 97 ? 15.666 -2.077 -14.567 1.00 92.44 97 GLN A N 1
ATOM 765 C CA . GLN A 1 97 ? 16.932 -1.917 -13.848 1.00 92.44 97 GLN A CA 1
ATOM 766 C C . GLN A 1 97 ? 17.729 -0.710 -14.358 1.00 92.44 97 GLN A C 1
ATOM 768 O O . GLN A 1 97 ? 18.208 0.090 -13.556 1.00 92.44 97 GLN A O 1
ATOM 773 N N . ALA A 1 98 ? 17.816 -0.532 -15.680 1.00 92.44 98 ALA A N 1
ATOM 774 C CA . ALA A 1 98 ? 18.470 0.630 -16.279 1.00 92.44 98 ALA A CA 1
ATOM 775 C C . ALA A 1 98 ? 17.772 1.949 -15.901 1.00 92.44 98 ALA A C 1
ATOM 777 O O . ALA A 1 98 ? 18.434 2.962 -15.677 1.00 92.44 98 ALA A O 1
ATOM 778 N N . TRP A 1 99 ? 16.441 1.951 -15.798 1.00 90.94 99 TRP A N 1
ATOM 779 C CA . TRP A 1 99 ? 15.681 3.102 -15.306 1.00 90.94 99 TRP A CA 1
ATOM 780 C C . TRP A 1 99 ? 15.974 3.405 -13.843 1.00 90.94 99 TRP A C 1
ATOM 782 O O . TRP A 1 99 ? 16.236 4.559 -13.504 1.00 90.94 99 TRP A O 1
ATOM 792 N N . GLY A 1 100 ? 15.990 2.390 -12.981 1.00 88.69 100 GLY A N 1
ATOM 793 C CA . GLY A 1 100 ? 16.243 2.632 -11.568 1.00 88.69 100 GLY A CA 1
ATOM 794 C C . GLY A 1 100 ? 17.690 3.023 -11.264 1.00 88.69 100 GLY A C 1
ATOM 795 O O . GLY A 1 100 ? 17.905 3.872 -10.407 1.00 88.69 100 GLY A O 1
ATOM 796 N N . GLN A 1 101 ? 18.678 2.551 -12.035 1.00 88.12 101 GLN A N 1
ATOM 797 C CA . GLN A 1 101 ? 20.055 3.074 -11.971 1.00 88.12 101 GLN A CA 1
ATOM 798 C C . GLN A 1 101 ? 20.145 4.573 -12.301 1.00 88.12 101 GLN A C 1
ATOM 800 O O . GLN A 1 101 ? 21.078 5.247 -11.874 1.00 88.12 101 GLN A O 1
ATOM 805 N N . ARG A 1 102 ? 19.170 5.103 -13.046 1.00 87.06 102 ARG A N 1
ATOM 806 C CA . ARG A 1 102 ? 19.054 6.522 -13.408 1.00 87.06 102 ARG A CA 1
ATOM 807 C C . ARG A 1 102 ? 18.109 7.304 -12.483 1.00 87.06 102 ARG A C 1
ATOM 809 O O . ARG A 1 102 ? 17.839 8.465 -12.767 1.00 87.06 102 ARG A O 1
ATOM 816 N N . GLY A 1 103 ? 17.587 6.682 -11.419 1.00 83.94 103 GLY A N 1
ATOM 817 C CA . GLY A 1 103 ? 16.663 7.307 -10.461 1.00 83.94 103 GLY A CA 1
ATOM 818 C C . GLY A 1 103 ? 15.233 7.515 -10.979 1.00 83.94 103 GLY A C 1
ATOM 819 O O . GLY A 1 103 ? 14.458 8.264 -10.389 1.00 83.94 103 GLY A O 1
ATOM 820 N N . VAL A 1 104 ? 14.860 6.879 -12.08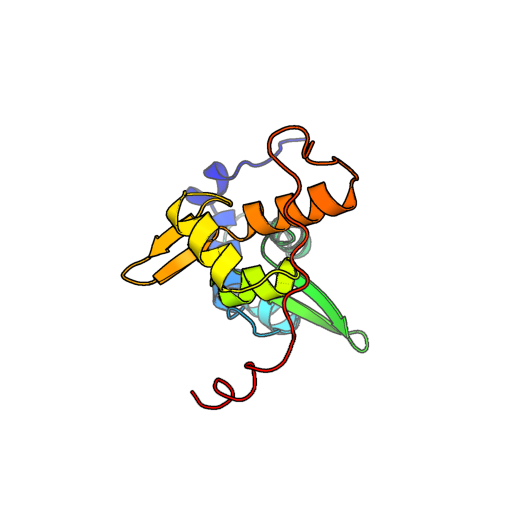9 1.00 88.06 104 VAL A N 1
ATOM 821 C CA . VAL A 1 104 ? 13.535 7.034 -12.711 1.00 88.06 104 VAL A CA 1
ATOM 822 C C . VAL A 1 104 ? 12.478 6.249 -11.915 1.00 88.06 104 VAL A C 1
ATOM 824 O O . VAL A 1 104 ? 12.802 5.246 -11.283 1.00 88.06 104 VAL A O 1
ATOM 827 N N . LEU A 1 105 ? 11.212 6.694 -11.937 1.00 84.50 105 LEU A N 1
ATOM 828 C CA . LEU A 1 105 ? 10.088 6.104 -11.176 1.00 84.50 105 LEU A CA 1
ATOM 829 C C . LEU A 1 105 ? 10.298 6.100 -9.646 1.00 84.50 105 LEU A C 1
ATOM 831 O O . LEU A 1 105 ? 9.793 5.227 -8.942 1.00 84.50 105 LEU A O 1
ATOM 835 N N . GLY A 1 106 ? 11.052 7.070 -9.115 1.00 84.31 106 GLY A N 1
ATOM 836 C CA . GLY A 1 106 ? 11.381 7.141 -7.686 1.00 84.31 106 GLY A CA 1
ATOM 837 C C . GLY A 1 106 ? 12.173 5.933 -7.198 1.00 84.31 106 GLY A C 1
ATOM 838 O O . GLY A 1 106 ? 11.943 5.453 -6.089 1.00 84.31 106 GLY A O 1
ATOM 839 N N . ALA A 1 107 ? 13.050 5.396 -8.047 1.00 90.69 107 ALA A N 1
ATOM 840 C CA . ALA A 1 107 ? 13.877 4.263 -7.685 1.00 90.69 107 ALA A CA 1
ATOM 841 C C . ALA A 1 107 ? 14.877 4.623 -6.582 1.00 90.69 107 ALA A C 1
ATOM 843 O O . ALA A 1 107 ? 15.555 5.649 -6.655 1.00 90.69 107 ALA A O 1
ATOM 844 N N . GLN A 1 108 ? 14.998 3.746 -5.591 1.00 89.25 108 GLN A N 1
ATOM 845 C CA . GLN A 1 108 ? 15.957 3.853 -4.499 1.00 89.25 108 GLN A CA 1
ATOM 846 C C . GLN A 1 108 ? 16.548 2.482 -4.175 1.00 89.25 108 GLN A C 1
ATOM 848 O O . GLN A 1 108 ? 15.900 1.447 -4.345 1.00 89.25 108 GLN A O 1
ATOM 853 N N . TYR A 1 109 ? 17.789 2.473 -3.696 1.00 86.56 109 TYR A N 1
ATOM 854 C CA . TYR A 1 109 ? 18.385 1.266 -3.135 1.00 86.56 109 TYR A CA 1
ATOM 855 C C . TYR A 1 109 ? 17.938 1.102 -1.683 1.00 86.56 109 TYR A C 1
ATOM 857 O O . TYR A 1 109 ? 18.142 1.988 -0.857 1.00 86.56 109 TYR A O 1
ATOM 865 N N . MET A 1 110 ? 17.342 -0.048 -1.381 1.00 81.56 110 MET A N 1
ATOM 866 C CA . MET A 1 110 ? 17.019 -0.485 -0.026 1.00 81.56 110 MET A CA 1
ATOM 867 C C . MET A 1 110 ? 17.920 -1.664 0.313 1.00 81.56 110 MET A C 1
ATOM 869 O O . MET A 1 110 ? 17.668 -2.793 -0.115 1.00 81.56 110 MET A O 1
ATOM 873 N N . GLY A 1 111 ? 19.013 -1.373 1.019 1.00 86.31 111 GLY A N 1
ATOM 874 C CA . GLY A 1 111 ? 20.138 -2.298 1.123 1.00 86.31 111 GLY A CA 1
ATOM 875 C C . GLY A 1 111 ? 20.795 -2.496 -0.245 1.00 86.31 111 GLY A C 1
ATOM 876 O O . GLY A 1 111 ? 21.178 -1.533 -0.904 1.00 86.31 111 GLY A O 1
ATOM 877 N N . ASP A 1 112 ? 20.890 -3.745 -0.687 1.00 86.06 112 ASP A N 1
ATOM 878 C CA . ASP A 1 112 ? 21.457 -4.160 -1.974 1.00 86.06 112 ASP A CA 1
ATOM 879 C C . ASP A 1 112 ? 20.421 -4.224 -3.111 1.00 86.06 112 ASP A C 1
ATOM 881 O O . ASP A 1 112 ? 20.763 -4.493 -4.264 1.00 86.06 112 ASP A O 1
ATOM 885 N N . ARG A 1 113 ? 19.140 -3.978 -2.811 1.00 87.12 113 ARG A N 1
ATOM 886 C CA . ARG A 1 113 ? 18.042 -4.167 -3.764 1.00 87.12 113 ARG A CA 1
ATOM 887 C C . ARG A 1 113 ? 17.492 -2.846 -4.265 1.00 87.12 113 ARG A C 1
ATOM 889 O O . ARG A 1 113 ? 17.090 -1.981 -3.492 1.00 87.12 113 ARG A O 1
ATOM 896 N N . LEU A 1 114 ? 17.379 -2.747 -5.585 1.00 89.81 114 LEU A N 1
ATOM 897 C CA . LEU A 1 114 ? 16.694 -1.655 -6.261 1.00 89.81 114 LEU A CA 1
ATOM 898 C C . LEU A 1 114 ? 15.173 -1.793 -6.092 1.00 89.81 114 LEU A C 1
ATOM 900 O O . LEU A 1 114 ? 14.576 -2.796 -6.509 1.00 89.81 114 LEU A O 1
ATOM 904 N N . ARG A 1 115 ? 14.557 -0.779 -5.487 1.00 92.06 115 ARG A N 1
ATOM 905 C CA . ARG A 1 115 ? 13.120 -0.682 -5.221 1.00 92.06 115 ARG A CA 1
ATOM 906 C C . ARG A 1 115 ? 12.542 0.566 -5.869 1.00 92.06 115 ARG A C 1
ATOM 908 O O . ARG A 1 115 ? 13.234 1.564 -6.016 1.00 92.06 115 ARG A O 1
ATOM 915 N N . PHE A 1 116 ? 11.271 0.505 -6.240 1.00 91.50 116 PHE A N 1
ATOM 916 C CA . PHE A 1 116 ? 10.554 1.593 -6.902 1.00 91.50 116 PHE A CA 1
ATOM 917 C C . PHE A 1 116 ? 9.346 1.989 -6.072 1.00 91.50 116 PHE A C 1
ATOM 919 O O . PHE A 1 116 ? 8.601 1.108 -5.638 1.00 91.50 116 PHE A O 1
ATOM 926 N N . ALA A 1 117 ? 9.140 3.289 -5.868 1.00 86.25 117 ALA A N 1
ATOM 927 C CA . ALA A 1 117 ? 7.953 3.783 -5.184 1.00 86.25 117 ALA A CA 1
ATOM 928 C C . ALA A 1 117 ? 6.703 3.366 -5.974 1.00 86.25 117 ALA A C 1
ATOM 930 O O . ALA A 1 117 ? 6.558 3.697 -7.154 1.00 86.25 117 ALA A O 1
ATOM 931 N N . ALA A 1 118 ? 5.813 2.601 -5.341 1.00 86.56 118 ALA A N 1
ATOM 932 C CA . ALA A 1 118 ? 4.659 2.024 -6.020 1.00 86.56 118 ALA A CA 1
ATOM 933 C C . ALA A 1 118 ? 3.735 3.108 -6.586 1.00 86.56 118 ALA A C 1
ATOM 935 O O . ALA A 1 118 ? 3.231 2.956 -7.694 1.00 86.56 118 ALA A O 1
ATOM 936 N N . GLU A 1 119 ? 3.567 4.221 -5.870 1.00 82.94 119 GLU A N 1
ATOM 937 C CA . GLU A 1 119 ? 2.766 5.366 -6.313 1.00 82.94 119 GLU A CA 1
ATOM 938 C C . GLU A 1 119 ? 3.246 5.934 -7.655 1.00 82.94 119 GLU A C 1
ATOM 940 O O . GLU A 1 119 ? 2.439 6.067 -8.572 1.00 82.94 119 GLU A O 1
ATOM 945 N N . ASN A 1 120 ? 4.556 6.133 -7.827 1.00 86.12 120 ASN A N 1
ATOM 946 C CA . ASN A 1 120 ? 5.140 6.662 -9.061 1.00 86.12 120 ASN A CA 1
ATOM 947 C C . ASN A 1 120 ? 4.939 5.701 -10.237 1.00 86.12 120 ASN A C 1
ATOM 949 O O . ASN A 1 120 ? 4.710 6.118 -11.372 1.00 86.12 120 ASN A O 1
ATOM 953 N N . VAL A 1 121 ? 5.011 4.394 -9.972 1.00 87.31 121 VAL A N 1
ATOM 954 C CA . VAL A 1 121 ? 4.746 3.363 -10.982 1.00 87.31 121 VAL A CA 1
ATOM 955 C C . VAL A 1 121 ? 3.266 3.373 -11.378 1.00 87.31 121 VAL A C 1
ATOM 957 O O . VAL A 1 121 ? 2.955 3.320 -12.566 1.00 87.31 121 VAL A O 1
ATOM 960 N N . GLU A 1 122 ? 2.348 3.498 -10.418 1.00 84.56 122 GLU A N 1
ATOM 961 C CA . GLU A 1 122 ? 0.907 3.592 -10.690 1.00 84.56 122 GLU A CA 1
ATOM 962 C C . GLU A 1 122 ? 0.524 4.893 -11.413 1.00 84.56 122 GLU A C 1
ATOM 964 O O . GLU A 1 122 ? -0.350 4.887 -12.283 1.00 84.56 122 GLU A O 1
ATOM 969 N N . GLU A 1 123 ? 1.161 6.016 -11.083 1.00 83.88 123 GLU A N 1
ATOM 970 C CA . GLU A 1 123 ? 1.000 7.281 -11.805 1.00 83.88 123 GLU A CA 1
ATOM 971 C C . GLU A 1 123 ? 1.485 7.167 -13.246 1.00 83.88 123 GLU A C 1
ATOM 973 O O . GLU A 1 123 ? 0.788 7.599 -14.163 1.00 83.88 123 GLU A O 1
ATOM 978 N N . TRP A 1 124 ? 2.621 6.506 -13.473 1.00 84.69 124 TRP A N 1
ATOM 979 C CA . TRP A 1 124 ? 3.119 6.238 -14.818 1.00 84.69 124 TRP A CA 1
ATOM 980 C C . TRP A 1 124 ? 2.149 5.375 -15.631 1.00 84.69 124 TRP A C 1
ATOM 982 O O . TRP A 1 124 ? 1.854 5.680 -16.789 1.00 84.69 124 TRP A O 1
ATOM 992 N N . VAL A 1 125 ? 1.606 4.309 -15.029 1.00 83.50 125 VAL A N 1
ATOM 993 C CA . VAL A 1 125 ? 0.581 3.462 -15.664 1.00 83.50 125 VAL A CA 1
ATOM 994 C C . VAL A 1 125 ? -0.653 4.289 -16.024 1.00 83.50 125 VAL A C 1
ATOM 996 O O . VAL A 1 125 ? -1.171 4.164 -17.137 1.00 83.50 125 VAL A O 1
ATOM 999 N N . ARG A 1 126 ? -1.114 5.152 -15.111 1.00 79.25 126 ARG A N 1
ATOM 1000 C CA . ARG A 1 126 ? -2.245 6.058 -15.353 1.00 79.25 126 ARG A CA 1
ATOM 1001 C C . ARG A 1 126 ? -1.942 7.057 -16.471 1.00 79.25 126 ARG A C 1
ATOM 1003 O O . ARG A 1 126 ? -2.753 7.180 -17.380 1.00 79.25 126 ARG A O 1
ATOM 1010 N N . GLY A 1 127 ? -0.769 7.688 -16.476 1.00 74.12 127 GLY A N 1
ATOM 1011 C CA . GLY A 1 127 ? -0.340 8.627 -17.519 1.00 74.12 127 GLY A CA 1
ATOM 1012 C C . GLY A 1 127 ? -0.242 7.987 -18.908 1.00 74.12 127 GLY A C 1
ATOM 1013 O O . GLY A 1 127 ? -0.695 8.573 -19.891 1.00 74.12 127 GLY A O 1
ATOM 1014 N N . LYS A 1 128 ? 0.246 6.740 -18.983 1.00 62.19 128 LYS A N 1
ATOM 1015 C CA . LYS A 1 128 ? 0.283 5.947 -20.223 1.00 62.19 128 LYS A CA 1
ATOM 1016 C C . LYS A 1 128 ? -1.124 5.609 -20.736 1.00 62.19 128 LYS A C 1
ATOM 1018 O O . LYS A 1 128 ? -1.337 5.576 -21.944 1.00 62.19 128 LYS A O 1
ATOM 1023 N N . ARG A 1 129 ? -2.090 5.371 -19.837 1.00 55.81 129 ARG A N 1
ATOM 1024 C CA . ARG A 1 129 ? -3.504 5.117 -20.184 1.00 55.81 129 ARG A CA 1
ATOM 1025 C C . ARG A 1 129 ? -4.274 6.390 -20.551 1.00 55.81 129 ARG A C 1
ATOM 1027 O O . ARG A 1 129 ? -5.175 6.314 -21.376 1.00 55.81 129 ARG A O 1
ATOM 1034 N N . SER A 1 130 ? -3.897 7.538 -19.989 1.00 49.53 130 SER A N 1
ATOM 1035 C CA . SER A 1 130 ? -4.519 8.843 -20.257 1.00 49.53 130 SER A CA 1
ATOM 1036 C C . SER A 1 130 ? -3.993 9.551 -21.514 1.00 49.53 130 SER A C 1
ATOM 1038 O O . SER A 1 130 ? -4.376 10.687 -21.771 1.00 49.53 130 SER A O 1
ATOM 1040 N N . GLY A 1 131 ? -3.146 8.903 -22.322 1.00 38.84 131 GLY A N 1
ATOM 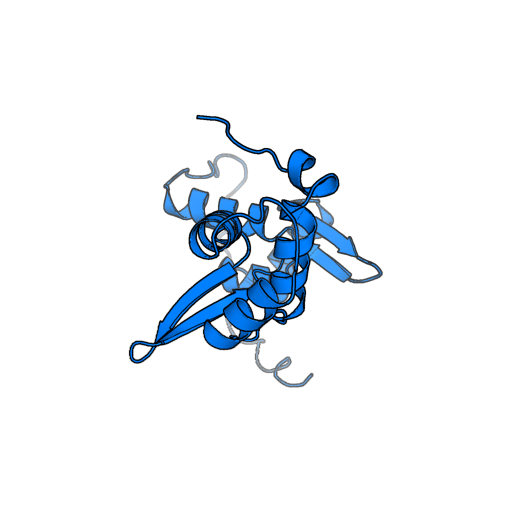1041 C CA . GLY A 1 131 ? -2.766 9.425 -23.637 1.00 38.84 131 GLY A CA 1
ATOM 1042 C C . GLY A 1 131 ? -1.842 10.643 -23.606 1.00 38.84 131 GLY A C 1
ATOM 1043 O O . GLY A 1 131 ? -1.836 11.414 -24.562 1.00 38.84 131 GLY A O 1
ATOM 1044 N N . ILE A 1 132 ? -1.023 10.813 -22.562 1.00 36.56 132 ILE A N 1
ATOM 1045 C CA . ILE A 1 132 ? 0.159 11.669 -22.697 1.00 36.56 132 ILE A CA 1
ATOM 1046 C C . ILE A 1 132 ? 1.189 10.834 -23.449 1.00 36.56 132 ILE A C 1
ATOM 1048 O O . ILE A 1 132 ? 1.917 10.027 -22.867 1.00 36.56 132 ILE A O 1
ATOM 1052 N N . ALA A 1 133 ? 1.182 10.982 -24.773 1.00 36.03 133 ALA A N 1
ATOM 1053 C CA . ALA A 1 133 ? 2.291 10.585 -25.614 1.00 36.03 133 ALA A CA 1
ATOM 1054 C C . ALA A 1 133 ? 3.547 11.236 -25.025 1.00 36.03 133 ALA A C 1
ATOM 1056 O O . ALA A 1 133 ? 3.726 12.448 -25.117 1.00 36.03 133 ALA A O 1
ATOM 1057 N N . PHE A 1 134 ? 4.382 10.436 -24.358 1.00 36.16 134 PHE A N 1
ATOM 1058 C CA . PHE A 1 134 ? 5.763 10.824 -24.133 1.00 36.16 134 PHE A CA 1
ATOM 1059 C C . PHE A 1 134 ? 6.355 10.973 -25.523 1.00 36.16 134 PHE A C 1
ATOM 1061 O O . PHE A 1 134 ? 6.564 9.986 -26.229 1.00 36.16 134 PHE A O 1
ATOM 1068 N N . ASP A 1 135 ? 6.485 12.229 -25.921 1.00 34.94 135 ASP A N 1
ATOM 1069 C CA . ASP A 1 135 ? 7.060 12.664 -27.168 1.00 34.94 135 ASP A CA 1
ATOM 1070 C C . ASP A 1 135 ? 8.412 11.964 -27.358 1.00 34.94 135 ASP A C 1
ATOM 1072 O O . ASP A 1 135 ? 9.389 12.234 -26.662 1.00 34.94 135 ASP A O 1
ATOM 1076 N N . GLN A 1 136 ? 8.423 10.977 -28.255 1.00 42.00 136 GLN A N 1
ATOM 1077 C CA . GLN A 1 136 ? 9.619 10.267 -28.695 1.00 42.00 136 GLN A CA 1
ATOM 1078 C C . GLN A 1 136 ? 10.364 11.061 -29.776 1.00 42.00 136 GLN A C 1
ATOM 1080 O O . GLN A 1 136 ? 11.162 10.485 -30.513 1.00 42.00 136 GLN A O 1
ATOM 1085 N N . SER A 1 137 ? 10.136 12.370 -29.908 1.00 37.12 137 SER A N 1
ATOM 1086 C CA . SER A 1 137 ? 10.924 13.205 -30.809 1.00 37.12 137 SER A CA 1
ATOM 1087 C C . SER A 1 137 ? 12.215 13.695 -30.153 1.00 37.12 137 SER A C 1
ATOM 1089 O O . SER A 1 137 ? 12.483 14.881 -30.052 1.00 37.12 137 SER A O 1
ATOM 1091 N N . ASP A 1 138 ? 13.070 12.748 -29.760 1.00 36.25 138 ASP A N 1
ATOM 1092 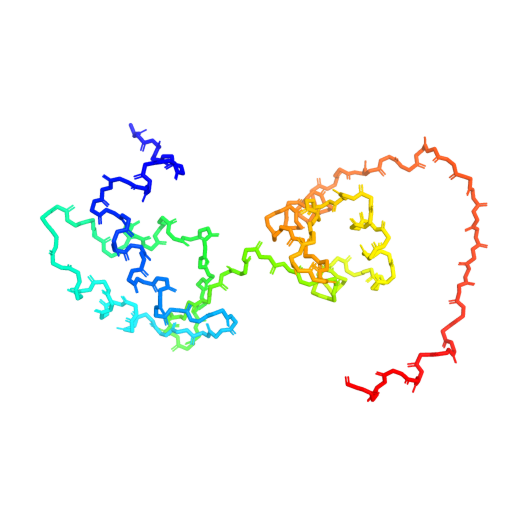C CA . ASP A 1 138 ? 14.503 12.938 -29.976 1.00 36.25 138 ASP A CA 1
ATOM 1093 C C . ASP A 1 138 ? 15.276 11.611 -29.879 1.00 36.25 138 ASP A C 1
ATOM 1095 O O . ASP A 1 138 ? 15.482 11.071 -28.790 1.00 36.25 138 ASP A O 1
ATOM 1099 N N . ARG A 1 139 ? 15.791 11.179 -31.046 1.00 34.12 139 ARG A N 1
ATOM 1100 C CA . ARG A 1 139 ? 16.904 10.227 -31.312 1.00 34.12 139 ARG A CA 1
ATOM 1101 C C . ARG A 1 139 ? 16.563 8.822 -31.850 1.00 34.12 139 ARG A C 1
ATOM 1103 O O . ARG A 1 139 ? 15.481 8.297 -31.625 1.00 34.12 139 ARG A O 1
ATOM 1110 N N . PRO A 1 140 ? 17.470 8.274 -32.692 1.00 35.47 140 PRO A N 1
ATOM 1111 C CA . PRO A 1 140 ? 17.173 7.898 -34.070 1.00 35.47 140 PRO A CA 1
ATOM 1112 C C . PRO A 1 140 ? 16.638 6.476 -34.204 1.00 35.47 140 PRO A C 1
ATOM 1114 O O . PRO A 1 140 ? 16.878 5.616 -33.360 1.00 35.47 140 PRO A O 1
ATOM 1117 N N . ALA A 1 141 ? 15.961 6.244 -35.327 1.00 41.34 141 ALA A N 1
ATOM 1118 C CA . ALA A 1 141 ? 15.477 4.948 -35.768 1.00 41.34 141 ALA A CA 1
ATOM 1119 C C . ALA A 1 141 ? 16.559 3.861 -35.651 1.00 41.34 141 ALA A C 1
ATOM 1121 O O . ALA A 1 141 ? 17.498 3.809 -36.443 1.00 41.34 141 ALA A O 1
ATOM 1122 N N . VAL A 1 142 ? 16.386 2.957 -34.689 1.00 34.81 142 VAL A N 1
ATOM 1123 C CA . VAL A 1 142 ? 16.999 1.631 -34.725 1.00 34.81 142 VAL A CA 1
ATOM 1124 C C . VAL A 1 142 ? 15.854 0.635 -34.718 1.00 34.81 142 VAL A C 1
ATOM 1126 O O . VAL A 1 142 ? 15.324 0.263 -33.674 1.00 34.81 142 VAL A O 1
ATOM 1129 N N . SER A 1 143 ? 15.447 0.227 -35.918 1.00 40.03 143 SER A N 1
ATOM 1130 C CA . SER A 1 143 ? 14.720 -1.020 -36.092 1.00 40.03 143 SER A CA 1
ATOM 1131 C C . SER A 1 143 ? 15.669 -2.155 -35.713 1.00 40.03 143 SER A C 1
ATOM 1133 O O . SER A 1 143 ? 16.544 -2.529 -36.492 1.00 40.03 143 SER A O 1
ATOM 1135 N N . GLN A 1 144 ? 15.515 -2.707 -34.521 1.00 35.88 144 GLN A N 1
ATOM 1136 C CA . GLN A 1 144 ? 15.943 -4.073 -34.275 1.00 35.88 144 GLN A CA 1
ATOM 1137 C C . GLN A 1 144 ? 14.760 -4.826 -33.695 1.00 35.88 144 GLN A C 1
ATOM 1139 O O . GLN A 1 144 ? 14.365 -4.648 -3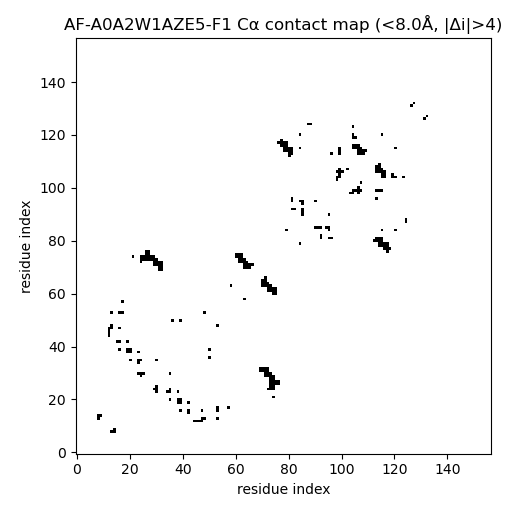2.547 1.00 35.88 144 GLN A O 1
ATOM 1144 N N . VAL A 1 145 ? 14.177 -5.634 -34.572 1.00 42.88 145 VAL A N 1
ATOM 1145 C CA . VAL A 1 145 ? 13.490 -6.870 -34.229 1.00 42.88 145 VAL A CA 1
ATOM 1146 C C . VAL A 1 145 ? 14.504 -7.691 -33.427 1.00 42.88 145 VAL A C 1
ATOM 1148 O O . VAL A 1 145 ? 15.572 -7.996 -33.951 1.00 42.88 145 VAL A O 1
ATOM 1151 N N . TRP A 1 146 ? 14.240 -7.949 -32.147 1.00 41.75 146 TRP A N 1
ATOM 1152 C CA . TRP A 1 146 ? 15.051 -8.882 -31.364 1.00 41.75 146 TRP A CA 1
ATOM 1153 C C . TRP A 1 146 ? 14.320 -10.221 -31.353 1.00 41.75 146 TRP A C 1
ATOM 1155 O O . TRP A 1 146 ? 13.201 -10.311 -30.848 1.00 41.75 146 TRP A O 1
ATOM 1165 N N . ASP A 1 147 ? 14.946 -11.210 -31.992 1.00 38.91 147 ASP A N 1
ATOM 1166 C CA . ASP A 1 147 ? 14.498 -12.597 -32.075 1.00 38.91 147 ASP A CA 1
ATOM 1167 C C . ASP A 1 147 ? 14.334 -13.215 -30.678 1.00 38.91 147 ASP A C 1
ATOM 1169 O O . ASP A 1 147 ? 15.223 -13.164 -29.827 1.00 38.91 147 ASP A O 1
ATOM 1173 N N . ASN A 1 148 ? 13.164 -13.813 -30.469 1.00 44.28 148 ASN A N 1
ATOM 1174 C CA . ASN A 1 148 ? 12.735 -14.525 -29.267 1.00 44.28 148 ASN A CA 1
ATOM 1175 C C . ASN A 1 148 ? 13.279 -15.971 -29.253 1.00 44.28 148 ASN A C 1
ATOM 1177 O O . ASN A 1 148 ? 12.496 -16.914 -29.336 1.00 44.28 148 ASN A O 1
ATOM 1181 N N . GLU A 1 149 ? 14.595 -16.186 -29.155 1.00 44.12 149 GLU A N 1
ATOM 1182 C CA . GLU A 1 149 ? 15.138 -17.565 -29.093 1.00 44.12 149 GLU A CA 1
ATOM 1183 C C . GLU A 1 149 ? 16.117 -17.882 -27.946 1.00 44.12 149 GLU A C 1
ATOM 1185 O O . GLU A 1 149 ? 16.601 -19.007 -27.871 1.00 44.12 149 GLU A O 1
ATOM 1190 N N . GLU A 1 150 ? 16.343 -16.991 -26.971 1.00 43.34 150 GLU A N 1
ATOM 1191 C CA . GLU A 1 150 ? 17.253 -17.286 -25.835 1.00 43.34 150 GLU A CA 1
ATOM 1192 C C . GLU A 1 150 ? 16.610 -17.317 -24.430 1.00 43.34 150 GLU A C 1
ATOM 1194 O O . GLU A 1 150 ? 17.319 -17.373 -23.425 1.00 43.34 150 GLU A O 1
ATOM 1199 N N . ASP A 1 151 ? 15.279 -17.363 -24.310 1.00 45.50 151 ASP A N 1
ATOM 1200 C CA . ASP A 1 151 ? 14.599 -17.224 -23.003 1.00 45.50 151 ASP A CA 1
ATOM 1201 C C . ASP A 1 151 ? 14.323 -18.538 -22.236 1.00 45.50 151 ASP A C 1
ATOM 1203 O O . ASP A 1 151 ? 13.685 -18.529 -21.187 1.00 45.50 151 ASP A O 1
ATOM 1207 N N . ALA A 1 152 ? 14.867 -19.682 -22.664 1.00 44.50 152 ALA A N 1
ATOM 1208 C CA . ALA A 1 152 ? 14.666 -20.963 -21.964 1.00 44.50 152 ALA A CA 1
ATOM 1209 C C . ALA A 1 152 ? 15.586 -21.189 -20.741 1.00 44.50 152 ALA A C 1
ATOM 1211 O O . ALA A 1 152 ? 15.517 -22.236 -20.095 1.00 44.50 152 ALA A O 1
ATOM 1212 N N . LYS A 1 153 ? 16.495 -20.256 -20.419 1.00 44.09 15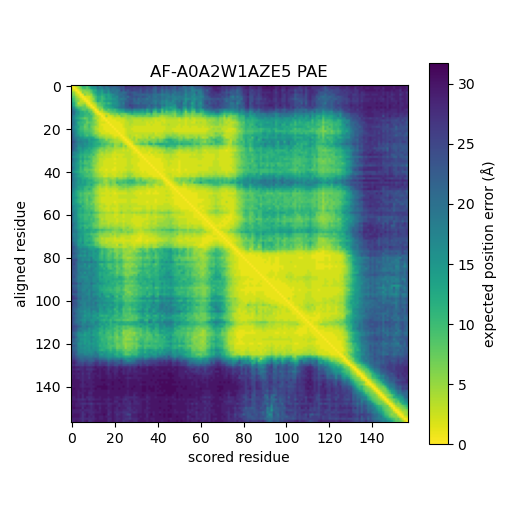3 LYS A N 1
ATOM 1213 C CA . LYS A 1 153 ? 17.558 -20.511 -19.426 1.00 44.09 153 LYS A CA 1
ATOM 1214 C C . LYS A 1 153 ? 17.239 -20.051 -18.000 1.00 44.09 153 LYS A C 1
ATOM 1216 O O . LYS A 1 153 ? 17.939 -20.460 -17.076 1.00 44.09 153 LYS A O 1
ATOM 1221 N N . TYR A 1 154 ? 16.199 -19.245 -17.800 1.00 45.97 154 TYR A N 1
ATOM 1222 C CA . TYR A 1 154 ? 15.939 -18.609 -16.502 1.00 45.97 154 TYR A CA 1
ATOM 1223 C C . TYR A 1 154 ? 14.735 -19.175 -15.729 1.00 45.97 154 TYR A C 1
ATOM 1225 O O . TYR A 1 154 ? 14.455 -18.701 -14.636 1.00 45.97 154 TYR A O 1
ATOM 1233 N N . ASP A 1 155 ? 14.115 -20.261 -16.206 1.00 41.97 155 ASP A N 1
ATOM 1234 C CA . ASP A 1 155 ? 13.061 -21.012 -15.489 1.00 41.97 155 ASP A CA 1
ATOM 1235 C C . ASP A 1 155 ? 13.574 -21.859 -14.304 1.00 41.97 155 ASP A C 1
ATOM 1237 O O . ASP A 1 155 ? 12.849 -22.663 -13.716 1.00 41.97 155 ASP A O 1
ATOM 1241 N N . ARG A 1 156 ? 14.841 -21.698 -13.920 1.00 41.06 156 ARG A N 1
ATOM 1242 C CA . ARG A 1 156 ? 15.379 -22.262 -12.683 1.00 41.06 156 ARG A CA 1
ATOM 1243 C C . ARG A 1 156 ? 16.167 -21.190 -11.960 1.00 41.06 156 ARG A C 1
ATOM 1245 O O . ARG A 1 156 ? 17.338 -21.017 -12.283 1.00 41.06 156 ARG A O 1
ATOM 1252 N N . LEU A 1 157 ? 15.523 -20.508 -11.016 1.00 38.03 157 LEU A N 1
ATOM 1253 C CA . LEU A 1 157 ? 16.071 -20.079 -9.723 1.00 38.03 157 LEU A CA 1
ATOM 1254 C C . LEU A 1 157 ? 14.961 -19.460 -8.867 1.00 38.03 157 LEU A C 1
ATOM 1256 O O . LEU A 1 157 ? 14.304 -18.510 -9.345 1.00 38.03 157 LEU A O 1
#

pLDDT: mean 73.89, std 20.12, range [31.34, 93.31]

Secondary structure (DSSP, 8-state):
-----TTGGGSSHHHHHHHHHHHHS-BT-EEEHHHHHHHHHH---TTPPPHHHHHHHHTTTEEEEEETTEEEEEEPPSEEEHHHHHHHHT--HHHHHHHHHTTGGGEEEETTEEEEEHHHHHHHHHHHHTT------SS--------S-SGGG-S--

Mean predicted aligned error: 13.96 Å

Foldseek 3Di:
DDDQDPVNLPDDPLVQLLVLLVVQADAPDKDWPVSNVVSNVVRDDDPRDDPVVSVVVCVVQWDWDQDPNTIIIHGDDQKDALVRLCVLVVHDSVVSVVCLVVCHQVWDDDDPGIIHGVVSSVVVSVCVVVPPPPPPPDDDDDDDPDDPDPPPPPPDD

Sequence (157 aa):
MMRISAADFEMGNVGWVHQAILEVVPEEEAVDESELRSAYESVDEEGKPSFEEVMEHLSGRLIERNIGGRNFYIRRKAWLSSGEVAKRLGVSLRTVQAWGQRGVLGAQYMGDRLRFAAENVEEWVRGKRSGIAFDQSDRPAVSQVWDNEEDAKYDRL

Solvent-accessible surface area (backbone atoms only — not comparable to full-atom values): 9611 Å² total; per-residue (Å²): 135,86,80,82,50,88,74,63,46,78,77,49,75,66,30,57,47,51,46,43,35,56,71,71,30,46,79,84,38,76,34,49,51,70,59,43,48,52,36,47,65,69,56,88,55,93,85,62,73,55,70,67,60,52,50,61,69,36,52,87,46,36,45,83,43,80,56,96,92,40,52,28,35,27,35,56,62,67,60,30,48,42,62,55,49,12,65,75,70,73,48,55,49,68,60,40,47,58,35,34,78,70,47,44,53,63,26,44,71,62,84,94,41,63,29,25,33,31,66,50,50,51,50,48,55,48,43,63,72,69,66,61,74,77,78,74,88,78,80,77,95,73,92,69,86,76,82,92,79,77,80,84,73,69,89,72,128

Radius of gyration: 20.54 Å; Cα contacts (8 Å, |Δi|>4): 156; chains: 1; bounding box: 42×43×59 Å